Protein AF-Q5JB61-F1 (afdb_monomer_lite)

Secondary structure (DSSP, 8-state):
---S-TT---HHHHHHHHHHHHHTS-S---S-HHHHHHT--HHHH-BTTB-HHHHHHHHHHHHHHS-SSS-HHHHHHHHHHHHH-TTTTS-----TTSPPPPPPHHHHH-

Organism: Bos taurus (NCBI:txid9913)

Foldseek 3Di:
DPDPPPPPQDLVNQLLLLVQQLVQQPPDQPDQQVVSLVPGPLCSSADDPRHSVNSNVVCVVLLVVFDRGDTNNVSSVRSNVCSVPVCPPPPDPPDPPRDDDPDDVVVVPD

Sequence (110 aa):
AAPKGQDRWSQEDMLTLLECMKNNIPSNDSSKFKTTESHMDWEKVAFKDFSGDMCKLKWVEISNEVRKFRTLTELILDAQEHVKNPYKGKKLKKHPDFPKKPLTPYFRFF

InterPro domains:
  IPR051762 Upstream Binding Factor 1 [PTHR46318] (1-110)

Structure (mmCIF, N/CA/C/O backbone):
data_AF-Q5JB61-F1
#
_entry.id   AF-Q5JB61-F1
#
loop_
_atom_site.group_PDB
_atom_site.id
_atom_site.type_symbol
_atom_site.label_atom_id
_atom_site.label_alt_id
_atom_site.label_comp_id
_atom_site.label_asym_id
_atom_site.label_entity_id
_atom_site.label_seq_id
_atom_site.pdbx_PDB_ins_code
_atom_site.Cartn_x
_atom_site.Cartn_y
_atom_site.Cartn_z
_atom_site.occupancy
_atom_site.B_iso_or_equiv
_atom_site.auth_seq_id
_atom_site.auth_comp_id
_atom_site.auth_asym_id
_atom_site.auth_atom_id
_atom_site.pdbx_PDB_model_num
ATOM 1 N N . ALA A 1 1 ? -27.509 -9.198 4.219 1.00 32.59 1 ALA A N 1
ATOM 2 C CA . ALA A 1 1 ? -27.105 -7.857 4.684 1.00 32.59 1 ALA A CA 1
ATOM 3 C C . ALA A 1 1 ? -25.600 -7.729 4.481 1.00 32.59 1 ALA A C 1
ATOM 5 O O . ALA A 1 1 ? -24.873 -8.533 5.043 1.00 32.59 1 ALA A O 1
ATOM 6 N N . ALA A 1 2 ? -25.139 -6.820 3.618 1.00 38.28 2 ALA A N 1
ATOM 7 C CA . ALA A 1 2 ? -23.706 -6.564 3.451 1.00 38.28 2 ALA A CA 1
ATOM 8 C C . ALA A 1 2 ? -23.203 -5.715 4.636 1.00 38.28 2 ALA A C 1
ATOM 10 O O . ALA A 1 2 ? -23.933 -4.813 5.066 1.00 38.28 2 ALA A O 1
ATOM 11 N N . PRO A 1 3 ? -22.014 -5.991 5.197 1.00 43.12 3 PRO A N 1
ATOM 12 C CA . PRO A 1 3 ? -21.521 -5.251 6.346 1.00 43.12 3 PRO A CA 1
ATOM 13 C C . PRO A 1 3 ? -21.193 -3.816 5.919 1.00 43.12 3 PRO A C 1
ATOM 15 O O . PRO A 1 3 ? -20.361 -3.575 5.047 1.00 43.12 3 PRO A O 1
ATOM 18 N N . LYS A 1 4 ? -21.875 -2.853 6.545 1.00 42.72 4 LYS A N 1
ATOM 19 C CA . LYS A 1 4 ? -21.677 -1.405 6.387 1.00 42.72 4 LYS A CA 1
ATOM 20 C C . LYS A 1 4 ? -20.373 -0.944 7.066 1.00 42.72 4 LYS A C 1
ATOM 22 O O . LYS A 1 4 ? -20.414 -0.161 8.008 1.00 42.72 4 LYS A O 1
ATOM 27 N N . GLY A 1 5 ? -19.230 -1.476 6.631 1.00 47.34 5 GLY A N 1
ATOM 28 C CA . GLY A 1 5 ? -17.899 -1.143 7.168 1.00 47.34 5 GLY A CA 1
ATOM 29 C C . GLY A 1 5 ? -16.989 -0.373 6.204 1.00 47.34 5 GLY A C 1
ATOM 30 O O . GLY A 1 5 ? -15.913 0.060 6.600 1.00 47.34 5 GLY A O 1
ATOM 31 N N . GLN A 1 6 ? -17.404 -0.186 4.947 1.00 51.53 6 GLN A N 1
ATOM 32 C CA . GLN A 1 6 ? -16.540 0.327 3.872 1.00 51.53 6 GLN A CA 1
ATOM 33 C C . GLN A 1 6 ? -16.195 1.831 3.975 1.00 51.53 6 GLN A C 1
ATOM 35 O O . GLN A 1 6 ? -15.294 2.284 3.279 1.00 51.53 6 GLN A O 1
ATOM 40 N N . ASP A 1 7 ? -16.830 2.589 4.877 1.00 55.91 7 ASP A N 1
ATOM 41 C CA . ASP A 1 7 ? -16.669 4.053 5.004 1.00 55.91 7 ASP A CA 1
ATOM 42 C C . ASP A 1 7 ? -15.653 4.509 6.079 1.00 55.91 7 ASP A C 1
ATOM 44 O O . ASP A 1 7 ? -15.499 5.698 6.338 1.00 55.91 7 ASP A O 1
ATOM 48 N N . ARG A 1 8 ? -14.959 3.584 6.760 1.00 73.44 8 ARG A N 1
ATOM 49 C CA . ARG A 1 8 ? -14.128 3.903 7.946 1.00 73.44 8 ARG A CA 1
ATOM 50 C C . ARG A 1 8 ? -12.611 3.877 7.732 1.00 73.44 8 ARG A C 1
ATOM 52 O O . ARG A 1 8 ? -11.870 3.765 8.700 1.00 73.44 8 ARG A O 1
ATOM 59 N N . TRP A 1 9 ? -12.127 3.986 6.500 1.00 86.62 9 TRP A N 1
ATOM 60 C CA . TRP A 1 9 ? -10.683 4.073 6.255 1.00 86.62 9 TRP A CA 1
ATOM 61 C C . TRP A 1 9 ? -10.242 5.530 6.189 1.00 86.62 9 TRP A C 1
ATOM 63 O O . TRP A 1 9 ? -10.451 6.203 5.178 1.00 86.62 9 TRP A O 1
ATOM 73 N N . SER A 1 10 ? -9.624 6.018 7.265 1.00 90.44 10 SER A N 1
ATOM 74 C CA . SER A 1 10 ? -8.981 7.330 7.237 1.00 90.44 10 SER A CA 1
ATOM 75 C C . SER A 1 10 ? -7.708 7.298 6.382 1.00 90.44 10 SER A C 1
ATOM 77 O O . SER A 1 10 ? -7.153 6.239 6.073 1.00 90.44 10 SER A O 1
ATOM 79 N N . GLN A 1 11 ? -7.211 8.478 6.011 1.00 88.06 11 GLN A N 1
ATOM 80 C CA . GLN A 1 11 ? -5.927 8.601 5.321 1.00 88.06 11 GLN A CA 1
ATOM 81 C C . GLN A 1 11 ? -4.781 7.988 6.141 1.00 88.06 11 GLN A C 1
ATOM 83 O O . GLN A 1 11 ? -3.897 7.339 5.586 1.00 88.06 11 GLN A O 1
ATOM 88 N N . 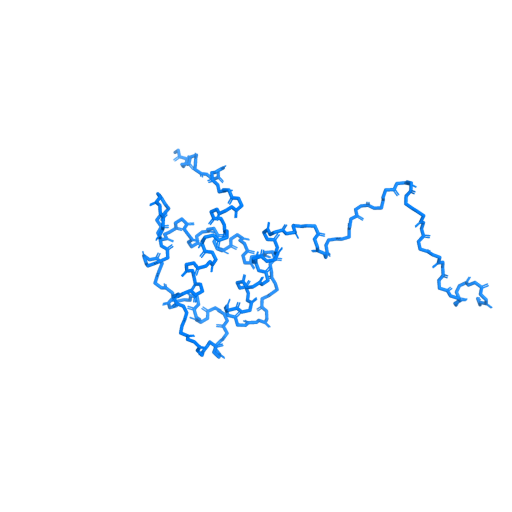GLU A 1 12 ? -4.825 8.147 7.463 1.00 90.38 12 GLU A N 1
ATOM 89 C CA . GLU A 1 12 ? -3.849 7.582 8.394 1.00 90.38 12 GLU A CA 1
ATOM 90 C C . GLU A 1 12 ? -3.927 6.055 8.441 1.00 90.38 12 GLU A C 1
ATOM 92 O O . GLU A 1 12 ? -2.890 5.394 8.429 1.00 90.38 12 GLU A O 1
ATOM 97 N N . ASP A 1 13 ? -5.132 5.478 8.420 1.00 93.06 13 ASP A N 1
ATOM 98 C CA . ASP A 1 13 ? -5.310 4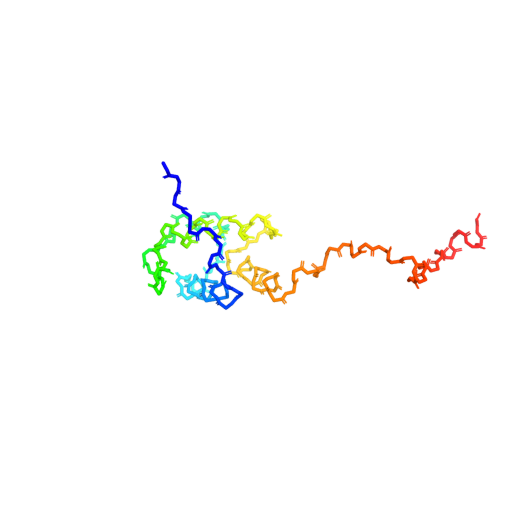.020 8.382 1.00 93.06 13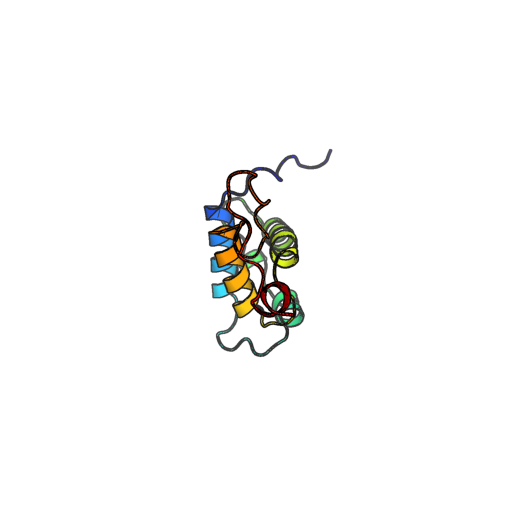 ASP A CA 1
ATOM 99 C C . ASP A 1 13 ? -4.779 3.430 7.075 1.00 93.06 13 ASP A C 1
ATOM 101 O O . ASP A 1 13 ? -4.098 2.406 7.087 1.00 93.06 13 ASP A O 1
ATOM 105 N N . MET A 1 14 ? -5.015 4.104 5.945 1.00 92.06 14 MET A N 1
ATOM 106 C CA . MET A 1 14 ? -4.459 3.686 4.657 1.00 92.06 14 MET A CA 1
ATOM 107 C C . MET A 1 14 ? -2.927 3.764 4.647 1.00 92.06 14 MET A C 1
ATOM 109 O O . MET A 1 14 ? -2.274 2.851 4.149 1.00 92.06 14 MET A O 1
ATOM 113 N N . LEU A 1 15 ? -2.331 4.812 5.224 1.00 92.94 15 LEU A N 1
ATOM 114 C CA . LEU A 1 15 ? -0.873 4.897 5.360 1.00 92.94 15 LEU A CA 1
ATOM 115 C C . LEU A 1 15 ? -0.317 3.832 6.313 1.00 92.94 15 LEU A C 1
ATOM 117 O O . LEU A 1 15 ? 0.745 3.277 6.038 1.00 92.94 15 LEU A O 1
ATOM 121 N N . THR A 1 16 ? -1.044 3.519 7.387 1.00 94.69 16 THR A N 1
ATOM 122 C CA . THR A 1 16 ? -0.666 2.484 8.360 1.00 94.69 16 THR A CA 1
ATOM 123 C C . THR A 1 16 ? -0.669 1.106 7.708 1.00 94.69 16 THR A C 1
ATOM 125 O O . THR A 1 16 ? 0.314 0.383 7.835 1.00 94.69 16 THR A O 1
ATOM 128 N N . LEU A 1 17 ? -1.703 0.779 6.925 1.00 94.56 17 LEU A N 1
ATOM 129 C CA . LEU A 1 17 ? -1.756 -0.445 6.120 1.00 94.56 17 LEU A CA 1
ATOM 130 C C . LEU A 1 17 ? -0.520 -0.584 5.223 1.00 94.56 17 LEU A C 1
ATOM 132 O O . LEU A 1 17 ? 0.136 -1.623 5.219 1.00 94.56 17 LEU A O 1
ATOM 136 N N . LEU A 1 18 ? -0.190 0.475 4.482 1.00 93.62 18 LEU A N 1
ATOM 137 C CA . LEU A 1 18 ? 0.945 0.485 3.559 1.00 93.62 18 LEU A CA 1
ATOM 138 C C . LEU A 1 18 ? 2.285 0.293 4.286 1.00 93.62 18 LEU A C 1
ATOM 140 O O . LEU A 1 18 ? 3.162 -0.409 3.781 1.00 93.62 18 LEU A O 1
ATOM 144 N N . GLU A 1 19 ? 2.431 0.858 5.484 1.00 93.56 19 GLU A N 1
ATOM 145 C CA . GLU A 1 19 ? 3.619 0.663 6.318 1.00 93.56 19 GLU A CA 1
ATOM 146 C C . GLU A 1 19 ? 3.697 -0.765 6.886 1.00 93.56 19 GLU A C 1
ATOM 148 O O . GLU A 1 19 ? 4.748 -1.404 6.815 1.00 93.56 19 GLU A O 1
ATOM 153 N N . CYS A 1 20 ? 2.580 -1.316 7.374 1.00 93.56 20 CYS A N 1
ATOM 154 C CA . CYS A 1 20 ? 2.491 -2.708 7.827 1.00 93.56 20 CYS A CA 1
ATOM 155 C C . CYS A 1 20 ? 2.871 -3.688 6.712 1.00 93.56 20 CYS A C 1
ATOM 157 O O . CYS A 1 20 ? 3.642 -4.621 6.945 1.00 93.56 20 CYS A O 1
ATOM 159 N N . MET A 1 21 ? 2.385 -3.459 5.489 1.00 92.38 21 MET A N 1
ATOM 160 C CA . MET A 1 21 ? 2.758 -4.260 4.323 1.00 92.38 21 MET A CA 1
ATOM 161 C C . MET A 1 21 ? 4.253 -4.167 4.029 1.00 92.38 21 MET A C 1
ATOM 163 O O . MET A 1 21 ? 4.903 -5.195 3.864 1.00 92.38 21 MET A O 1
ATOM 167 N N . LYS A 1 22 ? 4.817 -2.954 4.016 1.00 89.69 22 LYS A N 1
ATOM 168 C CA . LYS A 1 22 ? 6.244 -2.724 3.759 1.00 89.69 22 LYS A CA 1
ATOM 169 C C . LYS A 1 22 ? 7.140 -3.471 4.748 1.00 89.69 22 LYS A C 1
ATOM 171 O O . LYS A 1 22 ? 8.115 -4.086 4.333 1.00 89.69 22 LYS A O 1
ATOM 176 N N . ASN A 1 23 ? 6.781 -3.461 6.030 1.00 89.50 23 ASN A N 1
ATOM 177 C CA . ASN A 1 23 ? 7.536 -4.144 7.084 1.00 89.50 23 ASN A CA 1
ATOM 178 C C . ASN A 1 23 ? 7.464 -5.677 6.995 1.00 89.50 23 ASN A C 1
ATOM 180 O O . ASN A 1 23 ? 8.329 -6.362 7.534 1.00 89.50 23 ASN A O 1
ATOM 184 N N . ASN A 1 24 ? 6.453 -6.217 6.310 1.00 87.25 24 ASN A N 1
ATOM 185 C CA . ASN A 1 24 ? 6.293 -7.654 6.088 1.00 87.25 24 ASN A CA 1
ATOM 186 C C . ASN A 1 24 ? 6.958 -8.149 4.790 1.00 87.25 24 ASN A C 1
ATOM 188 O O . ASN A 1 24 ? 6.971 -9.354 4.535 1.00 87.25 24 ASN A O 1
ATOM 192 N N . ILE A 1 25 ? 7.515 -7.255 3.968 1.00 85.94 25 ILE A N 1
ATOM 193 C CA . ILE A 1 25 ? 8.220 -7.628 2.739 1.00 85.94 25 ILE A CA 1
ATOM 194 C C . ILE A 1 25 ? 9.704 -7.854 3.060 1.00 85.94 25 ILE A C 1
ATOM 196 O O . ILE A 1 25 ? 10.326 -7.010 3.707 1.00 85.94 25 ILE A O 1
ATOM 200 N N . PRO A 1 26 ? 10.312 -8.963 2.603 1.00 79.25 26 PRO A N 1
ATOM 201 C CA . PRO A 1 26 ? 11.750 -9.160 2.745 1.00 79.25 26 PRO A CA 1
ATOM 202 C C . PRO A 1 26 ? 12.522 -8.055 2.012 1.00 79.25 26 PRO A C 1
ATOM 204 O O . PRO A 1 26 ? 12.164 -7.675 0.901 1.00 79.25 26 PRO A O 1
ATOM 207 N N . SER A 1 27 ? 13.629 -7.582 2.593 1.00 70.81 27 SER A N 1
ATOM 208 C CA . SER A 1 27 ? 14.399 -6.414 2.121 1.00 70.81 27 SER A CA 1
ATOM 209 C C . SER A 1 27 ? 14.874 -6.478 0.660 1.00 70.81 27 SER A C 1
ATOM 211 O O . SER A 1 27 ? 15.287 -5.463 0.106 1.00 70.81 27 SER A O 1
ATOM 213 N N . ASN A 1 28 ? 14.840 -7.658 0.037 1.00 69.44 28 ASN A N 1
ATOM 214 C CA . ASN A 1 28 ? 15.166 -7.878 -1.366 1.00 69.44 28 ASN A CA 1
ATOM 215 C C . ASN A 1 28 ? 13.928 -8.368 -2.138 1.00 69.44 28 ASN A C 1
ATOM 217 O O . ASN A 1 28 ? 13.808 -9.546 -2.480 1.00 69.44 28 ASN A O 1
ATOM 221 N N . ASP A 1 29 ? 12.990 -7.456 -2.393 1.00 73.94 29 ASP A N 1
ATOM 222 C CA . ASP A 1 29 ? 11.816 -7.699 -3.234 1.00 73.94 29 ASP A CA 1
ATOM 223 C C . ASP A 1 29 ? 12.197 -7.578 -4.716 1.00 73.94 29 ASP A C 1
ATOM 225 O O . ASP A 1 29 ? 12.038 -6.535 -5.347 1.00 73.94 29 ASP A O 1
ATOM 229 N N . SER A 1 30 ? 12.767 -8.651 -5.263 1.00 72.44 30 SER A N 1
ATOM 230 C CA . SER A 1 30 ? 13.152 -8.748 -6.680 1.00 72.44 30 SER A CA 1
ATOM 231 C C . SER A 1 30 ? 12.056 -9.353 -7.564 1.00 72.44 30 SER A C 1
ATOM 233 O O . SER A 1 30 ? 12.189 -9.413 -8.789 1.00 72.44 30 SER A O 1
ATOM 235 N N . SER A 1 31 ? 10.967 -9.821 -6.950 1.00 80.75 31 SER A N 1
ATOM 236 C CA . SER A 1 31 ? 9.873 -10.499 -7.637 1.00 80.75 31 SER A CA 1
ATOM 237 C C . SER A 1 31 ? 8.826 -9.518 -8.160 1.00 80.75 31 SER A C 1
ATOM 239 O O . SER A 1 31 ? 8.712 -8.369 -7.736 1.00 80.75 31 SER A O 1
ATOM 241 N N . LYS A 1 32 ? 8.013 -9.986 -9.113 1.00 81.06 32 LYS A N 1
ATOM 242 C CA . LYS A 1 32 ? 6.833 -9.234 -9.556 1.00 81.06 32 LYS A CA 1
ATOM 243 C C . LYS A 1 32 ? 5.878 -9.080 -8.374 1.00 81.06 32 LYS A C 1
ATOM 245 O O . LYS A 1 32 ? 5.640 -10.059 -7.670 1.00 81.06 32 LYS A O 1
ATOM 250 N N . PHE A 1 33 ? 5.251 -7.910 -8.235 1.00 81.69 33 PHE A N 1
ATOM 251 C CA . PHE A 1 33 ? 4.393 -7.611 -7.083 1.00 81.69 33 PHE A CA 1
ATOM 252 C C . PHE A 1 33 ? 3.342 -8.696 -6.787 1.00 81.69 33 PHE A C 1
ATOM 254 O O . PHE A 1 33 ? 3.149 -9.032 -5.629 1.00 81.69 33 PHE A O 1
ATOM 261 N N . LYS A 1 34 ? 2.713 -9.297 -7.814 1.00 83.38 34 LYS A N 1
ATOM 262 C CA . LYS A 1 34 ? 1.705 -10.362 -7.638 1.00 83.38 34 LYS A CA 1
ATOM 263 C C . LYS A 1 34 ? 2.253 -11.595 -6.922 1.00 83.38 34 LYS A C 1
ATOM 265 O O . LYS A 1 34 ? 1.528 -12.247 -6.181 1.00 83.38 34 LYS A O 1
ATOM 270 N N . THR A 1 35 ? 3.515 -11.936 -7.171 1.00 86.25 35 THR A N 1
ATOM 271 C CA . THR A 1 35 ? 4.170 -13.071 -6.516 1.00 86.25 35 THR A CA 1
ATOM 272 C C . THR A 1 35 ? 4.372 -12.756 -5.039 1.00 86.25 35 THR A C 1
ATOM 274 O O . THR A 1 35 ? 3.926 -13.524 -4.191 1.00 86.25 35 THR A O 1
ATOM 277 N N . THR A 1 36 ? 4.949 -11.593 -4.727 1.00 84.69 36 THR A N 1
ATOM 278 C CA . THR A 1 36 ? 5.174 -11.151 -3.343 1.00 84.69 36 THR A CA 1
ATOM 279 C C . THR A 1 36 ? 3.853 -10.976 -2.579 1.00 84.69 36 THR A C 1
ATOM 281 O O . THR A 1 36 ? 3.731 -11.437 -1.451 1.00 84.69 36 THR A O 1
ATOM 284 N N . GLU A 1 37 ? 2.827 -10.407 -3.219 1.00 87.31 37 GLU A N 1
ATOM 285 C CA . GLU A 1 37 ? 1.465 -10.254 -2.685 1.00 87.31 37 GLU A CA 1
ATOM 286 C C . GLU A 1 37 ? 0.812 -11.604 -2.358 1.00 87.31 37 GLU A C 1
ATOM 288 O O . GLU A 1 37 ? 0.166 -11.745 -1.321 1.00 87.31 37 GLU A O 1
ATOM 293 N N . SER A 1 38 ? 0.983 -12.614 -3.219 1.00 87.75 38 SER A N 1
ATOM 294 C CA . SER A 1 38 ? 0.382 -13.937 -3.008 1.00 87.75 38 SER A CA 1
ATOM 295 C C . SER A 1 38 ? 0.944 -14.676 -1.793 1.00 87.75 38 SER A C 1
ATOM 297 O O . SER A 1 38 ? 0.244 -15.496 -1.205 1.00 87.75 38 SER A O 1
ATOM 299 N N . HIS A 1 39 ? 2.185 -14.369 -1.408 1.00 88.06 39 HIS A N 1
ATOM 300 C CA . HIS A 1 39 ? 2.851 -14.941 -0.237 1.00 88.06 39 HIS A CA 1
ATOM 301 C C . HIS A 1 39 ? 2.737 -14.044 1.003 1.00 88.06 39 HIS A C 1
ATOM 303 O O . HIS A 1 39 ? 3.301 -14.373 2.046 1.00 88.06 39 HIS A O 1
ATOM 309 N N . MET A 1 40 ? 2.044 -12.907 0.898 1.00 89.06 40 MET A N 1
ATOM 310 C CA . MET A 1 40 ? 1.900 -11.978 2.007 1.00 89.06 40 MET A CA 1
ATOM 311 C C . MET A 1 40 ? 1.033 -12.582 3.111 1.00 89.06 40 MET A C 1
ATOM 313 O O . MET A 1 40 ? -0.077 -13.061 2.877 1.00 89.06 40 MET A O 1
ATOM 317 N N . ASP A 1 41 ? 1.559 -12.526 4.329 1.00 91.81 41 ASP A N 1
ATOM 318 C CA . ASP A 1 41 ? 0.879 -12.968 5.536 1.00 91.81 41 ASP A CA 1
ATOM 319 C C . ASP A 1 41 ? -0.061 -11.857 6.025 1.00 91.81 41 ASP A C 1
ATOM 321 O O . ASP A 1 41 ? 0.334 -10.954 6.763 1.00 91.81 41 ASP A O 1
ATOM 325 N N . TRP A 1 42 ? -1.308 -11.885 5.550 1.00 93.50 42 TRP A N 1
ATOM 326 C CA . TRP A 1 42 ? -2.295 -10.840 5.835 1.00 93.50 42 TRP A CA 1
ATOM 327 C C . TRP A 1 42 ? -2.680 -10.760 7.314 1.00 93.50 42 TRP A C 1
ATOM 329 O O . TRP A 1 42 ? -3.049 -9.682 7.774 1.00 93.50 42 TRP A O 1
ATOM 339 N N . GLU A 1 43 ? -2.516 -11.841 8.078 1.00 93.06 43 GLU A N 1
ATOM 340 C CA . GLU A 1 43 ? -2.724 -11.827 9.530 1.00 93.06 43 GLU A CA 1
ATOM 341 C C . GLU A 1 43 ? -1.671 -10.970 10.243 1.00 93.06 43 GLU A C 1
ATOM 343 O O . GLU A 1 43 ? -1.983 -10.291 11.216 1.00 93.06 43 GLU A O 1
ATOM 348 N N . LYS A 1 44 ? -0.439 -10.906 9.721 1.00 92.94 44 LYS A N 1
ATOM 349 C CA . LYS A 1 44 ? 0.600 -9.987 10.227 1.00 92.94 44 LYS A CA 1
ATOM 350 C C . LYS A 1 44 ? 0.442 -8.547 9.747 1.00 92.94 44 LYS A C 1
ATOM 352 O O . LYS A 1 44 ? 1.085 -7.647 10.285 1.00 92.94 44 LYS A O 1
ATOM 357 N N . VAL A 1 45 ? -0.364 -8.334 8.711 1.00 92.88 45 VAL A N 1
ATOM 358 C CA . VAL A 1 45 ? -0.705 -7.005 8.184 1.00 92.88 45 VAL A CA 1
ATOM 359 C C . VAL A 1 45 ? -1.956 -6.447 8.869 1.00 92.88 45 VAL A C 1
ATOM 361 O O . VAL A 1 45 ? -2.186 -5.241 8.812 1.00 92.88 45 VAL A O 1
ATOM 364 N N . ALA A 1 46 ? -2.757 -7.291 9.524 1.00 93.50 46 ALA A N 1
ATOM 365 C CA . ALA A 1 46 ? -3.892 -6.872 10.335 1.00 93.50 46 ALA A CA 1
ATOM 366 C C . ALA A 1 46 ? -3.453 -5.874 11.420 1.00 93.50 46 ALA A C 1
ATOM 368 O O . ALA A 1 46 ? -2.402 -6.024 12.047 1.00 93.50 46 ALA A O 1
ATOM 369 N N . PHE A 1 47 ? -4.255 -4.835 11.639 1.00 93.00 47 PHE A N 1
ATOM 370 C CA . PHE A 1 47 ? -3.953 -3.792 12.617 1.00 93.00 47 PHE A CA 1
ATOM 371 C C . PHE A 1 47 ? -5.240 -3.155 13.138 1.00 93.00 47 PHE A C 1
ATOM 373 O O . PHE A 1 47 ? -6.233 -3.059 12.417 1.00 93.00 47 PHE A O 1
ATOM 380 N N . LYS A 1 48 ? -5.214 -2.665 14.386 1.00 89.88 48 LYS A N 1
ATOM 381 C CA . LYS A 1 48 ? -6.401 -2.117 15.071 1.00 89.88 48 LYS A CA 1
ATOM 382 C C . LYS A 1 48 ? -7.577 -3.112 14.986 1.00 89.88 48 LYS A C 1
ATOM 384 O O . LYS A 1 48 ? -7.410 -4.274 15.338 1.00 89.88 48 LYS A O 1
ATOM 389 N N . ASP A 1 49 ? -8.725 -2.659 14.485 1.00 90.31 49 ASP A N 1
ATOM 390 C CA . ASP A 1 49 ? -9.941 -3.451 14.280 1.00 90.31 49 ASP A CA 1
ATOM 391 C C . ASP A 1 49 ? -10.046 -4.020 12.848 1.00 90.31 49 ASP A C 1
ATOM 393 O O . ASP A 1 49 ? -11.081 -4.570 12.462 1.00 90.31 49 ASP A O 1
ATOM 397 N N . PHE A 1 50 ? -8.998 -3.867 12.028 1.00 90.81 50 PHE A N 1
ATOM 398 C CA . PHE A 1 50 ? -8.955 -4.365 10.657 1.00 90.81 50 PHE A CA 1
ATOM 399 C C . PHE A 1 50 ? -8.294 -5.746 10.608 1.00 90.81 50 PHE A C 1
ATOM 401 O O . PHE A 1 50 ? -7.114 -5.898 10.917 1.00 90.81 50 PHE A O 1
ATOM 408 N N . SER A 1 51 ? -9.059 -6.754 10.185 1.00 94.25 51 SER A N 1
ATOM 409 C CA . SER A 1 51 ? -8.571 -8.113 9.953 1.00 94.25 51 SER A CA 1
ATOM 410 C C . SER A 1 51 ? -7.721 -8.193 8.687 1.00 94.25 51 SER A C 1
ATOM 412 O O . SER A 1 51 ? -7.801 -7.320 7.815 1.00 94.25 51 SER A O 1
ATOM 414 N N . GLY A 1 52 ? -6.960 -9.282 8.541 1.00 93.00 52 GLY A N 1
ATOM 415 C CA . GLY A 1 52 ? -6.147 -9.524 7.349 1.00 93.00 52 GLY A CA 1
ATOM 416 C C . GLY A 1 52 ? -6.963 -9.466 6.055 1.00 93.00 52 GLY A C 1
ATOM 417 O O . GLY A 1 52 ? -6.548 -8.830 5.085 1.00 93.00 52 GLY A O 1
ATOM 418 N N . ASP A 1 53 ? -8.179 -10.016 6.069 1.00 93.69 53 ASP A N 1
ATOM 419 C CA . ASP A 1 53 ? -9.109 -9.940 4.938 1.00 93.69 53 ASP A CA 1
ATOM 420 C C . ASP A 1 53 ? -9.523 -8.501 4.596 1.00 93.69 53 ASP A C 1
ATOM 422 O O . ASP A 1 53 ? -9.574 -8.133 3.419 1.00 93.69 53 ASP A O 1
ATOM 426 N N . MET A 1 54 ? -9.785 -7.660 5.605 1.00 93.25 54 MET A N 1
ATOM 427 C CA . MET A 1 54 ? -10.105 -6.245 5.382 1.00 93.25 54 MET A CA 1
ATOM 428 C C . MET A 1 54 ? -8.908 -5.490 4.794 1.00 93.25 54 MET A C 1
ATOM 430 O O . MET A 1 54 ? -9.076 -4.728 3.838 1.00 93.25 54 MET A O 1
ATOM 434 N N . CYS A 1 55 ? -7.703 -5.744 5.310 1.00 93.75 55 CYS A N 1
ATOM 435 C CA . CYS A 1 55 ? -6.457 -5.180 4.790 1.00 93.75 55 CYS A CA 1
ATOM 436 C C . CYS A 1 55 ? -6.208 -5.591 3.332 1.00 93.75 55 CYS A C 1
ATOM 438 O O . CYS A 1 55 ? -5.890 -4.744 2.495 1.00 93.75 55 CYS A O 1
ATOM 440 N N . LYS A 1 56 ? -6.425 -6.869 3.000 1.00 93.25 56 LYS A N 1
ATOM 441 C CA . LYS A 1 56 ? -6.284 -7.401 1.640 1.00 93.25 56 LYS A CA 1
ATOM 442 C C . LYS A 1 56 ? -7.268 -6.762 0.668 1.00 93.25 56 LYS A C 1
ATOM 444 O O . LYS A 1 56 ? -6.871 -6.333 -0.414 1.00 93.25 56 LYS A O 1
ATOM 449 N N . LEU A 1 57 ? -8.545 -6.671 1.046 1.00 92.31 57 LEU A N 1
ATOM 450 C CA . LEU A 1 57 ? -9.562 -6.008 0.225 1.00 92.31 57 LEU A CA 1
ATOM 451 C C . LEU A 1 57 ? -9.193 -4.544 -0.027 1.00 92.31 57 LEU A C 1
ATOM 453 O O . LEU A 1 57 ? -9.229 -4.092 -1.174 1.00 92.31 57 LEU A O 1
ATOM 457 N N . LYS A 1 58 ? -8.758 -3.825 1.016 1.00 92.06 58 LYS A N 1
ATOM 458 C CA . LYS A 1 58 ? -8.362 -2.422 0.881 1.00 92.06 58 LYS A CA 1
ATOM 459 C C . LYS A 1 58 ? -7.125 -2.246 0.006 1.00 92.06 58 LYS A C 1
ATOM 461 O O . LYS A 1 58 ? -7.076 -1.336 -0.820 1.00 92.06 58 LYS A O 1
ATOM 466 N N . TRP A 1 59 ? -6.151 -3.139 0.127 1.00 91.69 59 TRP A N 1
ATOM 467 C CA . TRP A 1 59 ? -4.983 -3.154 -0.742 1.00 91.69 59 TRP A CA 1
ATOM 468 C C . TRP A 1 59 ? -5.350 -3.356 -2.221 1.00 91.69 59 TRP A C 1
ATOM 470 O O . TRP A 1 59 ? -4.812 -2.664 -3.087 1.00 91.69 59 TRP A O 1
ATOM 480 N N . VAL A 1 60 ? -6.297 -4.245 -2.538 1.00 89.94 60 VAL A N 1
ATOM 481 C CA . VAL A 1 60 ? -6.772 -4.444 -3.922 1.00 89.94 60 VAL A CA 1
ATOM 482 C C . VAL A 1 60 ? -7.402 -3.165 -4.487 1.00 89.94 60 VAL A C 1
ATOM 484 O O . VAL A 1 60 ? -7.169 -2.829 -5.648 1.00 89.94 60 VAL A O 1
ATOM 487 N N . GLU A 1 61 ? -8.158 -2.419 -3.679 1.00 89.31 61 GLU A N 1
ATOM 488 C CA . GLU A 1 61 ? -8.702 -1.114 -4.080 1.00 89.31 61 GLU A CA 1
ATOM 489 C C . GLU A 1 61 ? -7.585 -0.106 -4.386 1.00 89.31 61 GLU A C 1
ATOM 491 O O . GLU A 1 61 ? -7.556 0.466 -5.476 1.00 89.31 61 GLU A O 1
ATOM 496 N N . ILE A 1 62 ? -6.632 0.065 -3.463 1.00 88.12 62 ILE A N 1
ATOM 497 C CA . ILE A 1 62 ? -5.524 1.024 -3.600 1.00 88.12 62 ILE A CA 1
ATOM 498 C C . ILE A 1 62 ? -4.626 0.658 -4.793 1.00 88.12 62 ILE A C 1
ATOM 500 O O . ILE A 1 62 ? -4.277 1.512 -5.609 1.00 88.12 62 ILE A O 1
ATOM 504 N N . SER A 1 63 ? -4.287 -0.626 -4.935 1.00 84.00 63 SER A N 1
ATOM 505 C CA . SER A 1 63 ? -3.393 -1.134 -5.984 1.00 84.00 63 SER A CA 1
ATOM 506 C C . SER A 1 63 ? -3.966 -1.003 -7.403 1.00 84.00 63 SER A C 1
ATOM 508 O O . SER A 1 63 ? -3.219 -1.045 -8.385 1.00 84.00 63 SER A O 1
ATOM 510 N N . AS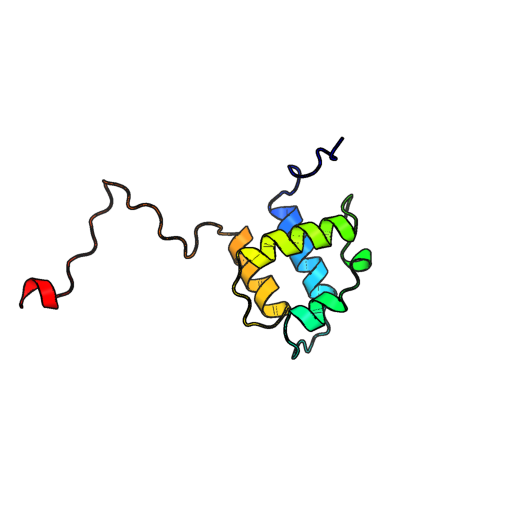N A 1 64 ? -5.283 -0.816 -7.546 1.00 83.81 64 ASN A N 1
ATOM 511 C CA . ASN A 1 64 ? -5.917 -0.543 -8.836 1.00 83.81 64 ASN A CA 1
ATOM 512 C C . ASN A 1 64 ? -5.668 0.882 -9.348 1.00 83.81 64 ASN A C 1
ATOM 514 O O . ASN A 1 64 ? -5.665 1.073 -10.565 1.00 83.81 64 ASN A O 1
ATOM 518 N N . GLU A 1 65 ? -5.428 1.856 -8.463 1.00 79.31 65 GLU A N 1
ATOM 519 C CA . GLU A 1 65 ? -5.122 3.244 -8.853 1.00 79.31 65 GLU A CA 1
ATOM 520 C C . GLU A 1 65 ? -3.631 3.475 -9.165 1.00 79.31 65 GLU A C 1
ATOM 522 O O . GLU A 1 65 ? -3.270 4.506 -9.737 1.00 79.31 65 GLU A O 1
ATOM 527 N N . VAL A 1 66 ? -2.761 2.507 -8.855 1.00 73.69 66 VAL A N 1
ATOM 528 C CA . VAL A 1 66 ? -1.304 2.578 -9.068 1.00 73.69 66 VAL A CA 1
ATOM 529 C C . VAL A 1 66 ? -0.821 1.641 -10.187 1.00 73.69 66 VAL A C 1
ATOM 531 O O . VAL A 1 66 ? -1.484 0.686 -10.598 1.00 73.69 66 VAL A O 1
ATOM 534 N N . ARG A 1 67 ? 0.345 1.949 -10.769 1.00 67.25 67 ARG A N 1
ATOM 535 C CA . ARG A 1 67 ? 0.854 1.293 -11.986 1.00 67.25 67 ARG A CA 1
ATOM 536 C C . ARG A 1 67 ? 1.399 -0.113 -11.684 1.00 67.25 67 ARG A C 1
ATOM 538 O O . ARG A 1 67 ? 2.310 -0.274 -10.888 1.00 67.25 67 ARG A O 1
ATOM 545 N N . LYS A 1 68 ? 0.920 -1.132 -12.409 1.00 66.06 68 LYS A N 1
ATOM 546 C CA . LYS A 1 68 ? 1.132 -2.569 -12.106 1.00 66.06 68 LYS A CA 1
ATOM 547 C C . LYS A 1 68 ? 2.401 -3.223 -12.700 1.00 66.06 68 LYS A C 1
ATOM 549 O O . LYS A 1 68 ? 2.449 -4.442 -12.836 1.00 66.06 68 LYS A O 1
ATOM 554 N N . PHE A 1 69 ? 3.418 -2.451 -13.090 1.00 61.59 69 PHE A N 1
ATOM 555 C CA . PHE A 1 69 ? 4.663 -2.965 -13.706 1.00 61.59 69 PHE A CA 1
ATOM 556 C C . PHE A 1 69 ? 5.890 -2.691 -12.830 1.00 61.59 69 PHE A C 1
ATOM 558 O O . PHE A 1 69 ? 6.862 -2.101 -13.296 1.00 61.59 69 PHE A O 1
ATOM 565 N N . ARG A 1 70 ? 5.801 -3.052 -11.549 1.00 75.69 70 ARG A N 1
ATOM 566 C CA . ARG A 1 70 ? 6.784 -2.725 -10.511 1.00 75.69 70 ARG A CA 1
ATOM 567 C C . ARG A 1 70 ? 6.852 -3.809 -9.429 1.00 75.69 70 ARG A C 1
ATOM 569 O O . ARG A 1 70 ? 6.045 -4.749 -9.457 1.00 75.69 70 ARG A O 1
ATOM 576 N N . THR A 1 71 ? 7.821 -3.704 -8.523 1.00 85.69 71 THR A N 1
ATOM 577 C CA . THR A 1 71 ? 7.901 -4.544 -7.310 1.00 85.69 71 THR A CA 1
ATOM 578 C C . THR A 1 71 ? 6.813 -4.143 -6.306 1.00 85.69 71 THR A C 1
ATOM 580 O O . THR A 1 71 ? 6.185 -3.087 -6.451 1.00 85.69 71 THR A O 1
ATOM 583 N N . LEU A 1 72 ? 6.535 -4.978 -5.298 1.00 83.12 72 LEU A N 1
ATOM 584 C CA . LEU A 1 72 ? 5.511 -4.663 -4.295 1.00 83.12 72 LEU A CA 1
ATOM 585 C C . LEU A 1 72 ? 5.929 -3.449 -3.456 1.00 83.12 72 LEU A C 1
ATOM 587 O O . LEU A 1 72 ? 5.108 -2.572 -3.193 1.00 83.12 72 LEU A O 1
ATOM 591 N N . THR A 1 73 ? 7.219 -3.350 -3.132 1.00 86.06 73 THR A N 1
ATOM 592 C CA . THR A 1 73 ? 7.798 -2.188 -2.437 1.00 86.06 73 THR A CA 1
ATOM 593 C C . THR A 1 73 ? 7.576 -0.886 -3.210 1.00 86.06 73 THR A C 1
ATOM 595 O O . THR A 1 73 ? 7.121 0.108 -2.644 1.00 86.06 73 THR A O 1
ATOM 598 N N . GLU A 1 74 ? 7.852 -0.878 -4.516 1.00 86.06 74 GLU A N 1
ATOM 599 C CA . GLU A 1 74 ? 7.624 0.298 -5.361 1.00 86.06 74 GLU A CA 1
ATOM 600 C C . GLU A 1 74 ? 6.135 0.665 -5.453 1.00 86.06 74 GLU A C 1
ATOM 602 O O . GLU A 1 74 ? 5.789 1.847 -5.467 1.00 86.06 74 GLU A O 1
ATOM 607 N N . LEU A 1 75 ? 5.249 -0.336 -5.490 1.00 85.75 75 LEU A N 1
ATOM 608 C CA . LEU A 1 75 ? 3.805 -0.119 -5.557 1.00 85.75 75 LEU A CA 1
ATOM 609 C C . LEU A 1 75 ? 3.255 0.459 -4.245 1.00 85.75 75 LEU A C 1
ATOM 611 O O . LEU A 1 75 ? 2.378 1.319 -4.280 1.00 85.75 75 LEU A O 1
ATOM 615 N N . ILE A 1 76 ? 3.814 0.049 -3.101 1.00 87.94 76 ILE A N 1
ATOM 616 C CA . ILE A 1 76 ? 3.514 0.636 -1.789 1.00 87.94 76 ILE A CA 1
ATOM 617 C C . ILE A 1 76 ? 3.938 2.107 -1.737 1.00 87.94 76 ILE A C 1
ATOM 619 O O . ILE A 1 76 ? 3.170 2.935 -1.254 1.00 87.94 76 ILE A O 1
ATOM 623 N N . LEU A 1 77 ? 5.118 2.463 -2.257 1.00 87.94 77 LEU A N 1
ATOM 624 C CA . LEU A 1 77 ? 5.570 3.861 -2.297 1.00 87.94 77 LEU A CA 1
ATOM 625 C C . LEU A 1 77 ? 4.664 4.729 -3.180 1.00 87.94 77 LEU A C 1
ATOM 627 O O . LEU A 1 77 ? 4.245 5.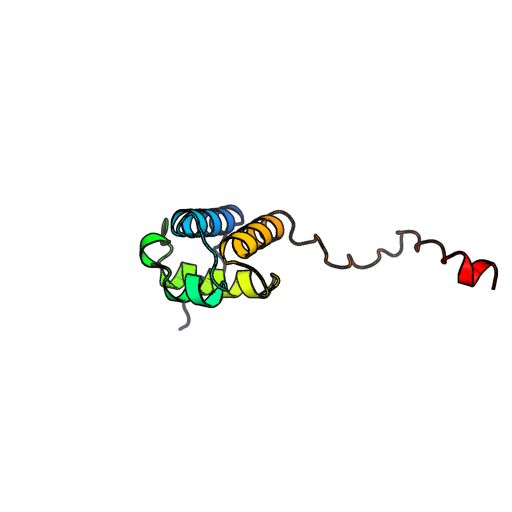811 -2.761 1.00 87.94 77 LEU A O 1
ATOM 631 N N . ASP A 1 78 ? 4.315 4.238 -4.372 1.00 85.06 78 ASP A N 1
ATOM 632 C CA . ASP A 1 78 ? 3.376 4.920 -5.268 1.00 85.06 78 ASP A CA 1
ATOM 633 C C . ASP A 1 78 ? 1.995 5.079 -4.595 1.00 85.06 78 ASP A C 1
ATOM 635 O O . ASP A 1 78 ? 1.369 6.137 -4.698 1.00 85.06 78 ASP A O 1
ATOM 639 N N . ALA A 1 79 ? 1.537 4.063 -3.854 1.00 86.94 79 ALA A N 1
ATOM 640 C CA . ALA A 1 79 ? 0.291 4.103 -3.092 1.00 86.94 79 ALA A CA 1
ATOM 641 C C . ALA A 1 79 ? 0.339 5.106 -1.927 1.00 86.94 79 ALA A C 1
ATOM 643 O O . ALA A 1 79 ? -0.621 5.849 -1.727 1.00 86.94 79 ALA A O 1
ATOM 644 N N . GLN A 1 80 ? 1.451 5.189 -1.187 1.00 88.31 80 GLN A N 1
ATOM 645 C CA . GLN A 1 80 ? 1.626 6.170 -0.108 1.00 88.31 80 GLN A CA 1
ATOM 646 C C . GLN A 1 80 ? 1.564 7.602 -0.654 1.00 88.31 80 GLN A C 1
ATOM 648 O O . GLN A 1 80 ? 0.926 8.469 -0.052 1.00 88.31 80 GLN A O 1
ATOM 653 N N . GLU A 1 81 ? 2.187 7.850 -1.808 1.00 86.38 81 GLU A N 1
ATOM 654 C CA . GLU A 1 81 ? 2.109 9.144 -2.491 1.00 86.38 81 GLU A CA 1
ATOM 655 C C . GLU A 1 81 ? 0.688 9.440 -2.978 1.00 86.38 81 GLU A C 1
ATOM 657 O O . GLU A 1 81 ? 0.212 10.565 -2.832 1.00 86.38 81 GLU A O 1
ATOM 662 N N . HIS A 1 82 ? -0.013 8.436 -3.509 1.00 84.69 82 HIS A N 1
ATOM 663 C CA . HIS A 1 82 ? -1.395 8.583 -3.954 1.00 84.69 82 HIS A CA 1
ATOM 664 C C . HIS A 1 82 ? -2.339 8.934 -2.797 1.00 84.69 82 HIS A C 1
ATOM 666 O O . HIS A 1 82 ? -3.156 9.842 -2.920 1.00 84.69 82 HIS A O 1
ATOM 672 N N . VAL A 1 83 ? -2.195 8.264 -1.652 1.00 86.38 83 VAL A N 1
ATOM 673 C CA . VAL A 1 83 ? -2.982 8.540 -0.441 1.00 86.38 83 VAL A CA 1
ATOM 674 C C . VAL A 1 83 ? -2.705 9.951 0.089 1.00 86.38 83 VAL A C 1
ATOM 676 O O . VAL A 1 83 ? -3.630 10.638 0.517 1.00 86.38 83 VAL A O 1
ATOM 679 N N . LYS A 1 84 ? -1.449 10.415 0.036 1.00 87.00 84 LYS A N 1
ATOM 680 C CA . LYS A 1 84 ? -1.067 11.779 0.448 1.00 87.00 84 LYS A CA 1
ATOM 681 C C . LYS A 1 84 ? -1.515 12.855 -0.534 1.00 87.00 84 LYS A C 1
ATOM 683 O O . LYS A 1 84 ? -1.859 13.957 -0.115 1.00 87.00 84 LYS A O 1
ATOM 688 N N . ASN A 1 85 ? -1.488 12.559 -1.829 1.00 83.19 85 ASN A N 1
ATOM 689 C CA . ASN A 1 85 ? -1.828 13.503 -2.883 1.00 83.19 85 ASN A CA 1
ATOM 690 C C . ASN A 1 85 ? -2.672 12.832 -3.984 1.00 83.19 85 ASN A C 1
ATOM 692 O O . ASN A 1 85 ? -2.163 12.551 -5.076 1.00 83.19 85 ASN A O 1
ATOM 696 N N . PRO A 1 86 ? -3.986 12.650 -3.747 1.00 78.25 86 PRO A N 1
ATOM 697 C CA . PRO A 1 86 ? -4.879 11.943 -4.675 1.00 78.25 86 PRO A CA 1
ATOM 698 C C . PRO A 1 86 ? -5.036 12.622 -6.047 1.00 78.25 86 PRO A C 1
ATOM 700 O O . PRO A 1 86 ? -5.543 12.025 -7.002 1.00 78.25 86 PRO A O 1
ATOM 703 N N . TYR A 1 87 ? -4.624 13.890 -6.152 1.00 68.81 87 TYR A N 1
ATOM 704 C CA . TYR A 1 87 ? -4.735 14.720 -7.352 1.00 68.81 87 TYR A CA 1
ATOM 705 C C . TYR A 1 87 ? -3.457 14.733 -8.202 1.00 68.81 87 TYR A C 1
ATOM 707 O O . TYR A 1 87 ? -3.480 15.218 -9.339 1.00 68.81 87 TYR A O 1
ATOM 715 N N . LYS A 1 88 ? -2.343 14.188 -7.699 1.00 66.19 88 LYS A N 1
ATOM 716 C CA . LYS A 1 88 ? -1.071 14.143 -8.427 1.00 66.19 88 LYS A CA 1
ATOM 717 C C . LYS A 1 88 ? -1.200 13.236 -9.654 1.00 66.19 88 LYS A C 1
ATOM 719 O O . LYS A 1 88 ? -1.579 12.077 -9.555 1.00 66.19 88 LYS A O 1
ATOM 724 N N . GLY A 1 89 ? -0.908 13.773 -10.839 1.00 60.72 89 GLY A N 1
ATOM 725 C CA . GLY A 1 89 ? -0.978 13.029 -12.106 1.00 60.72 89 GLY A CA 1
ATOM 726 C C . GLY A 1 89 ? -2.372 12.942 -12.743 1.00 60.72 89 GLY A C 1
ATOM 727 O O . GLY A 1 89 ? -2.470 12.609 -13.927 1.00 60.72 89 GLY A O 1
ATOM 728 N N . LYS A 1 90 ? -3.445 13.325 -12.036 1.00 63.00 90 LYS A N 1
ATOM 729 C CA . LYS A 1 90 ? -4.762 13.538 -12.654 1.00 63.00 90 LYS A CA 1
ATOM 730 C C . LYS A 1 90 ? -4.723 14.887 -13.387 1.00 63.00 90 LYS A C 1
ATOM 732 O O . LYS A 1 90 ? -4.241 15.885 -12.853 1.00 63.00 90 LYS A O 1
ATOM 737 N N . LYS A 1 91 ? -5.204 14.946 -14.638 1.00 58.4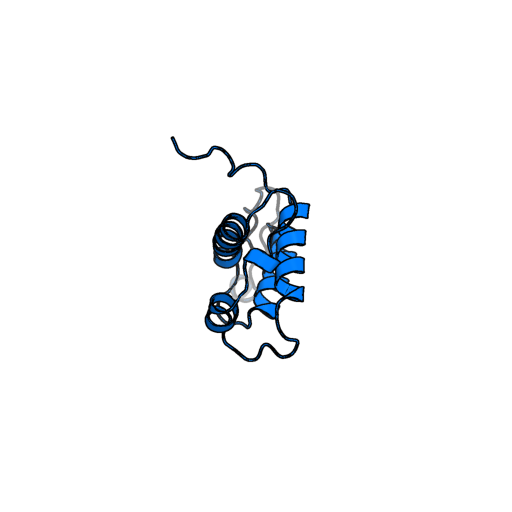4 91 LYS A N 1
ATOM 738 C CA . LYS A 1 91 ? -5.430 16.233 -15.322 1.00 58.44 91 LYS A CA 1
ATOM 739 C C . LYS A 1 91 ? -6.518 16.964 -14.534 1.00 58.44 91 LYS A C 1
ATOM 741 O O . LYS A 1 91 ? -7.697 16.698 -14.754 1.00 58.44 91 LYS A O 1
ATOM 746 N N . LEU A 1 92 ? -6.125 17.831 -13.598 1.00 60.75 92 LEU A N 1
ATOM 747 C CA . LEU A 1 92 ? -7.034 18.745 -12.905 1.00 60.75 92 LEU A CA 1
ATOM 748 C C . LEU A 1 92 ? -7.932 19.387 -13.968 1.00 60.75 92 LEU A C 1
ATOM 750 O O . LEU A 1 92 ? -7.429 19.862 -14.995 1.00 60.75 92 LEU A O 1
ATOM 754 N N . LYS A 1 93 ? -9.256 19.310 -13.777 1.00 61.41 93 LYS A N 1
ATOM 755 C CA . LYS A 1 93 ? -10.218 19.917 -14.703 1.00 61.41 93 LYS A CA 1
ATOM 756 C C . LYS A 1 93 ? -9.779 21.365 -14.919 1.00 61.41 93 LYS A C 1
ATOM 758 O O . LYS A 1 93 ? -9.572 22.088 -13.950 1.00 61.41 93 LYS A O 1
ATOM 763 N N . LYS A 1 94 ? -9.559 21.752 -16.181 1.00 59.88 94 LYS A N 1
ATOM 764 C CA . LYS A 1 94 ? -9.138 23.110 -16.538 1.00 59.88 94 LYS A CA 1
ATOM 765 C C . LYS A 1 94 ? -10.192 24.071 -15.991 1.00 59.88 94 LYS A C 1
ATOM 767 O O . LYS A 1 94 ? -11.308 24.082 -16.504 1.00 59.88 94 LYS A O 1
ATOM 772 N N . HIS A 1 95 ? -9.859 24.812 -14.938 1.00 62.00 95 HIS A N 1
ATOM 773 C CA . HIS A 1 95 ? -10.720 25.882 -14.456 1.00 62.00 95 HIS A CA 1
ATOM 774 C C . HIS A 1 95 ? -10.848 26.920 -15.581 1.00 62.00 95 HIS A C 1
ATOM 776 O O . HIS A 1 95 ? -9.836 27.190 -16.236 1.00 62.00 95 HIS A O 1
ATOM 782 N N . PRO A 1 96 ? -12.039 27.481 -15.845 1.00 69.31 96 PRO A N 1
ATOM 783 C CA . PRO A 1 96 ? -12.209 28.517 -16.864 1.00 69.31 96 PRO A CA 1
ATOM 784 C C . PRO A 1 96 ? -11.270 29.720 -16.658 1.00 69.31 96 PRO A C 1
ATOM 786 O O . PRO A 1 96 ? -10.805 30.284 -17.644 1.00 69.31 96 PRO A O 1
ATOM 789 N N . ASP A 1 97 ? -10.897 30.023 -15.409 1.00 70.94 97 ASP A N 1
ATOM 790 C CA . ASP A 1 97 ? -9.947 31.101 -15.076 1.00 70.94 97 ASP A CA 1
ATOM 791 C C . ASP A 1 97 ? -8.465 30.725 -15.224 1.00 70.94 97 ASP A C 1
ATOM 793 O O . ASP A 1 97 ? -7.593 31.582 -15.085 1.00 70.94 97 ASP A O 1
ATOM 797 N N . PHE A 1 98 ? -8.132 29.456 -15.488 1.00 63.50 98 PHE A N 1
ATOM 798 C CA . PHE A 1 98 ? -6.735 29.072 -15.682 1.00 63.50 98 PHE A CA 1
ATOM 799 C C . PHE A 1 98 ? -6.324 29.371 -17.130 1.00 63.50 98 PHE A C 1
ATOM 801 O O . PHE A 1 98 ? -6.898 28.782 -18.057 1.00 63.50 98 PHE A O 1
ATOM 808 N N . PRO A 1 99 ? -5.323 30.240 -17.369 1.00 70.19 99 PRO A N 1
ATOM 809 C CA . PRO A 1 99 ? -4.915 30.573 -18.723 1.00 70.19 99 PRO A CA 1
ATOM 810 C C . PRO A 1 99 ? -4.490 29.298 -19.454 1.00 70.19 99 PRO A C 1
ATOM 812 O O . PRO A 1 99 ? -3.711 28.478 -18.953 1.00 70.19 99 PRO A O 1
ATOM 815 N N . LYS A 1 100 ? -5.041 29.097 -20.657 1.00 69.06 100 LYS A N 1
ATOM 816 C CA . LYS A 1 100 ? -4.645 27.977 -21.516 1.00 69.06 100 LYS A CA 1
ATOM 817 C C . LYS A 1 100 ? -3.138 28.086 -21.752 1.00 69.06 100 LYS A C 1
ATOM 819 O O . LYS A 1 100 ? -2.640 29.171 -22.039 1.00 69.06 100 LYS A O 1
ATOM 824 N N . LYS A 1 101 ? -2.422 26.958 -21.640 1.00 68.88 101 LYS A N 1
ATOM 825 C CA . LYS A 1 101 ? -0.994 26.896 -21.989 1.00 68.88 101 LYS A CA 1
ATOM 826 C C . LYS A 1 101 ? -0.798 27.560 -23.358 1.00 68.88 101 LYS A C 1
ATOM 828 O O . LYS A 1 101 ? -1.601 27.265 -24.251 1.00 68.88 101 LYS A O 1
ATOM 833 N N . PRO A 1 102 ? 0.212 28.432 -23.525 1.00 74.25 102 PRO A N 1
ATOM 834 C CA . PRO A 1 102 ? 0.468 29.038 -24.819 1.00 74.25 102 PRO A CA 1
ATOM 835 C C . PRO A 1 102 ? 0.667 27.928 -25.853 1.00 74.25 102 PRO A C 1
ATOM 837 O O . PRO A 1 102 ? 1.265 26.890 -25.553 1.00 74.25 102 PRO A O 1
ATOM 840 N N . LEU A 1 103 ? 0.107 28.133 -27.046 1.00 75.12 103 LEU A N 1
ATOM 841 C CA . LEU A 1 103 ? 0.323 27.242 -28.182 1.00 75.12 103 LEU A CA 1
ATOM 842 C C . LEU A 1 103 ? 1.827 27.043 -28.375 1.00 75.12 103 LEU A C 1
ATOM 844 O O . LEU A 1 103 ? 2.608 27.989 -28.232 1.00 75.12 103 LEU A O 1
ATOM 848 N N . THR A 1 104 ? 2.229 25.804 -28.667 1.00 80.56 104 THR A N 1
ATOM 849 C CA . THR A 1 104 ? 3.620 25.521 -29.015 1.00 80.56 104 THR A CA 1
ATOM 850 C C . THR A 1 104 ? 4.024 26.408 -30.196 1.00 80.56 104 THR A C 1
ATOM 852 O O . THR A 1 104 ? 3.184 26.664 -31.063 1.00 80.56 104 THR A O 1
ATOM 855 N N . PRO A 1 105 ? 5.288 26.871 -30.266 1.00 78.31 105 PRO A N 1
ATOM 856 C CA . PRO A 1 105 ? 5.740 27.777 -31.324 1.00 78.31 105 PRO A CA 1
ATOM 857 C C . PRO A 1 105 ? 5.412 27.281 -32.735 1.00 78.31 105 PRO A C 1
ATOM 859 O O . PRO A 1 105 ? 5.141 28.092 -33.608 1.00 78.31 105 PRO A O 1
ATOM 862 N N . TYR A 1 106 ? 5.352 25.960 -32.929 1.00 77.50 106 TYR A N 1
ATOM 863 C CA . TYR A 1 106 ? 4.936 25.346 -34.185 1.00 77.50 106 TYR A CA 1
ATOM 864 C C . TYR A 1 106 ? 3.601 25.898 -34.699 1.00 77.50 106 TYR A C 1
ATOM 866 O O . TYR A 1 106 ? 3.571 26.400 -35.802 1.00 77.50 106 TYR A O 1
ATOM 874 N N . PHE A 1 107 ? 2.551 25.948 -33.874 1.00 68.81 107 PHE A N 1
ATOM 875 C CA . PHE A 1 107 ? 1.249 26.514 -34.266 1.00 68.81 107 PHE A CA 1
ATOM 876 C C . PHE A 1 107 ? 1.206 28.047 -34.305 1.00 68.81 107 PHE A C 1
ATOM 878 O O . PHE A 1 107 ? 0.189 28.632 -34.672 1.00 68.81 107 PHE A O 1
ATOM 885 N N . ARG A 1 108 ? 2.252 28.717 -33.814 1.00 63.69 108 ARG A N 1
ATOM 886 C CA . ARG A 1 108 ? 2.332 30.182 -33.795 1.00 63.69 108 ARG A CA 1
ATOM 887 C C . ARG A 1 108 ? 3.106 30.733 -34.990 1.00 63.69 108 ARG A C 1
ATOM 889 O O . ARG A 1 108 ? 2.935 31.904 -35.312 1.00 63.69 108 ARG A O 1
ATOM 896 N N . PHE A 1 109 ? 3.950 29.910 -35.608 1.00 75.69 109 PHE A N 1
ATOM 897 C CA . PHE A 1 109 ? 4.862 30.318 -36.674 1.00 75.69 109 PHE A CA 1
ATOM 898 C C . PHE A 1 109 ? 4.780 29.444 -37.939 1.00 75.69 109 PHE A C 1
ATOM 900 O O . PHE A 1 109 ? 5.364 29.836 -38.946 1.00 75.69 109 PHE A O 1
ATOM 907 N N . PHE A 1 110 ? 4.058 28.318 -37.909 1.00 64.44 110 PHE A N 1
ATOM 908 C CA . PHE A 1 110 ? 3.729 27.457 -39.051 1.00 64.44 110 PHE A CA 1
ATOM 909 C C . PHE A 1 110 ? 2.230 27.133 -39.046 1.00 64.44 110 PHE A C 1
ATOM 911 O O . PHE A 1 110 ? 1.692 26.915 -40.152 1.00 64.44 110 PHE A O 1
#

Radius of gyration: 19.12 Å; chains: 1; bounding box: 42×46×54 Å

pLDDT: mean 79.7, std 13.86, range [32.59, 94.69]